Protein AF-A0A6I9NM86-F1 (afdb_monomer_lite)

Secondary struct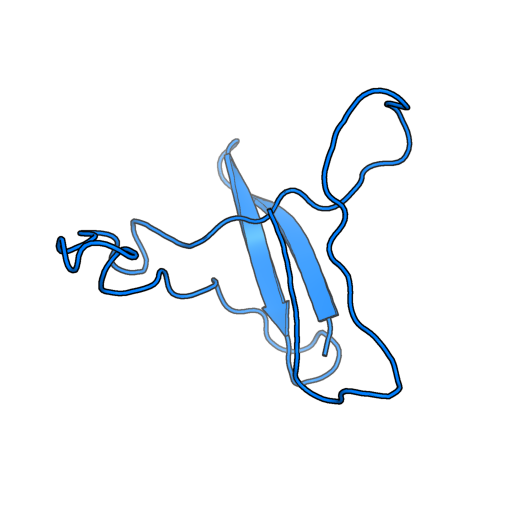ure (DSSP, 8-state):
-EEEEEEETTEEEEEEESSTTSS-EEBPPPSB-TT--B----TTT--B------S--TT-----B--TTSTT--B--

Sequence (77 aa):
MLIANKRQDNQVKTFMTYNKGRDWRLLQAPATDLDGNDIHCILPFCSLNLQLQTSENPYLSGTISTKSSAPGIIVAT

InterPro domains:
  IPR031778 Sortilin, N-terminal [PF15902] (5-76)
  IPR050310 VPS10-related sortilin family receptors [PTHR12106] (1-77)

Organism: NCBI:txid8208

Structure (mmCIF, N/CA/C/O backbone):
data_AF-A0A6I9NM86-F1
#
_entry.id   AF-A0A6I9NM86-F1
#
loop_
_atom_site.group_PDB
_atom_site.id
_atom_site.type_symbol
_atom_site.label_atom_id
_atom_site.label_alt_id
_atom_site.label_comp_id
_atom_site.label_asym_id
_atom_site.label_entity_id
_atom_site.label_seq_id
_atom_site.pdbx_PDB_ins_code
_atom_site.Cartn_x
_atom_site.Cartn_y
_atom_site.Cartn_z
_atom_site.occupancy
_atom_site.B_iso_or_equiv
_atom_site.auth_seq_id
_atom_site.auth_comp_id
_atom_site.auth_asym_id
_atom_site.auth_atom_id
_atom_site.pdbx_PDB_model_num
ATOM 1 N N . MET A 1 1 ? 11.157 -8.148 1.949 1.00 81.94 1 MET A N 1
ATOM 2 C CA . MET A 1 1 ? 9.917 -7.457 1.552 1.00 81.94 1 MET A CA 1
ATOM 3 C C . MET A 1 1 ? 10.304 -6.090 1.034 1.00 81.94 1 MET A C 1
ATOM 5 O O . MET A 1 1 ? 11.100 -5.443 1.700 1.00 81.94 1 MET A O 1
ATOM 9 N N . LEU A 1 2 ? 9.820 -5.693 -0.141 1.00 85.81 2 LEU A N 1
ATOM 10 C CA . LEU A 1 2 ? 10.072 -4.362 -0.706 1.00 85.81 2 LEU A CA 1
ATOM 11 C C . LEU A 1 2 ? 8.746 -3.756 -1.171 1.00 85.81 2 LEU A C 1
ATOM 13 O O . LEU A 1 2 ? 7.860 -4.492 -1.613 1.00 85.81 2 LEU A O 1
ATOM 17 N N . ILE A 1 3 ? 8.638 -2.433 -1.075 1.00 88.38 3 ILE A N 1
ATOM 18 C CA . ILE A 1 3 ? 7.508 -1.636 -1.562 1.00 88.38 3 ILE A CA 1
ATOM 19 C C . ILE A 1 3 ? 8.078 -0.573 -2.499 1.00 88.38 3 ILE A C 1
ATOM 21 O O . ILE A 1 3 ? 9.114 0.018 -2.197 1.00 88.38 3 ILE A O 1
ATOM 25 N N . ALA A 1 4 ? 7.436 -0.362 -3.645 1.00 88.31 4 ALA A N 1
ATOM 26 C CA . ALA A 1 4 ? 7.867 0.627 -4.624 1.00 88.31 4 ALA A CA 1
ATOM 27 C C . ALA A 1 4 ? 6.678 1.225 -5.378 1.00 88.31 4 ALA A C 1
ATOM 29 O O . ALA A 1 4 ? 5.732 0.518 -5.727 1.00 88.31 4 ALA A O 1
ATOM 30 N N . ASN A 1 5 ? 6.780 2.513 -5.698 1.00 88.38 5 ASN A N 1
ATOM 31 C CA . ASN A 1 5 ? 5.860 3.203 -6.589 1.00 88.38 5 ASN A CA 1
ATOM 32 C C . ASN A 1 5 ? 6.395 3.093 -8.018 1.00 88.38 5 ASN A C 1
ATOM 34 O O . ASN A 1 5 ? 7.549 3.428 -8.282 1.00 88.38 5 ASN A O 1
ATOM 38 N N . LYS A 1 6 ? 5.568 2.597 -8.939 1.00 87.12 6 LYS A N 1
ATOM 39 C CA . LYS A 1 6 ? 5.894 2.462 -10.364 1.00 87.12 6 LYS A CA 1
ATOM 40 C C . LYS A 1 6 ? 4.884 3.252 -11.185 1.00 87.12 6 LYS A C 1
ATOM 42 O O . LYS A 1 6 ? 3.700 3.259 -10.864 1.00 87.12 6 LYS A O 1
ATOM 47 N N . ARG A 1 7 ? 5.339 3.899 -12.257 1.00 86.94 7 ARG A N 1
ATOM 48 C CA . ARG A 1 7 ? 4.457 4.584 -13.209 1.00 86.94 7 ARG A CA 1
ATOM 49 C C . ARG A 1 7 ? 4.088 3.617 -14.336 1.00 86.94 7 ARG A C 1
ATOM 51 O O . ARG A 1 7 ? 4.976 3.157 -15.047 1.00 86.94 7 ARG A O 1
ATOM 58 N N . GLN A 1 8 ? 2.803 3.315 -14.487 1.00 85.69 8 GLN A N 1
ATOM 59 C CA . GLN A 1 8 ? 2.242 2.468 -15.542 1.00 85.69 8 GLN A CA 1
ATOM 60 C C . GLN A 1 8 ? 1.037 3.189 -16.154 1.00 85.69 8 GLN A C 1
ATOM 62 O O . GLN A 1 8 ? 0.219 3.726 -15.416 1.00 85.69 8 GLN A O 1
ATOM 67 N N . ASP A 1 9 ? 0.944 3.246 -17.484 1.00 86.19 9 ASP A N 1
ATOM 68 C CA . ASP A 1 9 ? -0.160 3.913 -18.201 1.00 86.19 9 ASP A CA 1
ATOM 69 C C . ASP A 1 9 ? -0.403 5.357 -17.732 1.00 86.19 9 ASP A C 1
ATOM 71 O O . ASP A 1 9 ? -1.530 5.803 -17.538 1.00 86.19 9 ASP A O 1
ATOM 75 N N . ASN A 1 10 ? 0.691 6.091 -17.505 1.00 87.00 10 ASN A N 1
ATOM 76 C CA . ASN A 1 10 ? 0.686 7.458 -16.978 1.00 87.00 10 ASN A CA 1
ATOM 77 C C . ASN A 1 10 ? 0.145 7.612 -15.537 1.00 87.00 10 ASN A C 1
ATOM 79 O O . ASN A 1 10 ? 0.023 8.732 -15.049 1.00 87.00 10 ASN A O 1
ATOM 83 N N . GLN A 1 11 ? -0.110 6.510 -14.831 1.00 87.69 11 GLN A N 1
ATOM 84 C CA . GLN A 1 11 ? -0.582 6.485 -13.447 1.00 87.69 11 GLN A CA 1
ATOM 85 C C . GLN A 1 11 ? 0.501 5.934 -12.519 1.00 87.69 11 GLN A C 1
ATOM 87 O O . GLN A 1 11 ? 1.194 4.972 -12.850 1.00 87.69 11 GLN A O 1
ATOM 92 N N . VAL A 1 12 ? 0.665 6.534 -11.341 1.00 88.94 12 VAL A N 1
ATOM 93 C CA . VAL A 1 12 ? 1.545 5.992 -10.298 1.00 88.94 12 VAL A CA 1
ATOM 94 C C . VAL A 1 12 ? 0.767 4.948 -9.504 1.00 88.94 12 VAL A C 1
ATOM 96 O O . VAL A 1 12 ? -0.307 5.245 -8.988 1.00 88.94 12 VAL A O 1
ATOM 99 N N . LYS A 1 13 ? 1.311 3.732 -9.410 1.00 90.81 13 LYS A N 1
ATOM 100 C CA . LYS A 1 13 ? 0.746 2.623 -8.635 1.00 90.81 13 LYS A CA 1
ATOM 101 C C . LYS A 1 13 ? 1.777 2.063 -7.663 1.00 90.81 13 LYS A C 1
ATOM 103 O O . LYS A 1 13 ? 2.961 1.952 -7.998 1.00 90.81 13 LYS A O 1
ATOM 108 N N . THR A 1 14 ? 1.334 1.684 -6.472 1.00 91.06 14 THR A N 1
ATOM 109 C CA . THR A 1 14 ? 2.183 1.056 -5.457 1.00 91.06 14 THR A CA 1
ATOM 110 C C . THR A 1 14 ? 2.174 -0.459 -5.617 1.00 91.06 14 THR A C 1
ATOM 112 O O . THR A 1 14 ? 1.125 -1.098 -5.700 1.00 91.06 14 THR A O 1
ATOM 115 N N . PHE A 1 15 ? 3.367 -1.046 -5.630 1.00 91.25 15 PHE A N 1
ATOM 116 C CA . PHE A 1 15 ? 3.569 -2.484 -5.717 1.00 91.25 15 PHE A CA 1
ATOM 117 C C . PHE A 1 15 ? 4.398 -2.997 -4.546 1.00 91.25 15 PHE A C 1
ATOM 119 O O . PHE A 1 15 ? 5.289 -2.314 -4.036 1.00 91.25 15 PHE A O 1
ATOM 126 N N . MET A 1 16 ? 4.160 -4.254 -4.189 1.00 91.75 16 MET A N 1
ATOM 127 C CA . MET A 1 16 ? 4.864 -4.960 -3.130 1.00 91.75 16 MET A CA 1
ATOM 128 C C . MET A 1 16 ? 5.409 -6.296 -3.624 1.00 91.75 16 MET A C 1
ATOM 130 O O . MET A 1 16 ? 4.802 -6.978 -4.452 1.00 91.75 16 MET A O 1
ATOM 134 N N . THR A 1 17 ? 6.564 -6.680 -3.089 1.00 90.88 17 THR A N 1
ATOM 135 C CA . THR A 1 17 ? 7.203 -7.970 -3.351 1.00 90.88 17 THR A CA 1
ATOM 136 C C . THR A 1 17 ? 7.651 -8.627 -2.050 1.00 90.88 17 THR A C 1
ATOM 138 O O . THR A 1 17 ? 8.284 -8.013 -1.180 1.00 90.88 17 THR A O 1
ATOM 141 N N . TYR A 1 18 ? 7.356 -9.918 -1.930 1.00 90.56 18 TYR A N 1
ATOM 142 C CA . TYR A 1 18 ? 7.802 -10.757 -0.816 1.00 90.56 18 TYR A CA 1
ATOM 143 C C . TYR A 1 18 ? 9.060 -11.559 -1.166 1.00 90.56 18 TYR A C 1
ATOM 145 O O . TYR A 1 18 ? 9.807 -11.958 -0.277 1.00 90.56 18 TYR A O 1
ATOM 153 N N . ASN A 1 19 ? 9.357 -11.721 -2.455 1.00 91.00 19 ASN A N 1
ATOM 154 C CA . ASN A 1 19 ? 10.435 -12.558 -2.976 1.00 91.00 19 ASN A CA 1
ATOM 155 C C . ASN A 1 19 ? 11.586 -11.735 -3.571 1.00 91.00 19 ASN A C 1
ATOM 157 O O . ASN A 1 19 ? 12.107 -12.040 -4.642 1.00 91.00 19 ASN A O 1
ATOM 161 N N . LYS A 1 20 ? 11.994 -10.688 -2.842 1.00 86.81 20 LYS A N 1
ATOM 162 C CA . LYS A 1 20 ? 13.165 -9.850 -3.160 1.00 86.81 20 LYS A CA 1
ATOM 163 C C . LYS A 1 20 ? 13.142 -9.256 -4.583 1.00 86.81 20 LYS A C 1
ATOM 165 O O . LYS A 1 20 ? 14.196 -9.067 -5.175 1.00 86.81 20 LYS A O 1
ATOM 170 N N . GLY A 1 21 ? 11.962 -8.946 -5.126 1.00 86.38 21 GLY A N 1
ATOM 171 C CA . GLY A 1 21 ? 11.832 -8.263 -6.417 1.00 86.38 21 GLY A CA 1
ATOM 172 C C . GLY A 1 21 ? 11.576 -9.158 -7.623 1.00 86.38 21 GLY A C 1
ATOM 173 O O . GLY A 1 21 ? 11.459 -8.610 -8.717 1.00 86.38 21 GLY A O 1
ATOM 174 N N . ARG A 1 22 ? 11.441 -10.482 -7.444 1.00 90.44 22 ARG A N 1
ATOM 175 C CA . ARG A 1 22 ? 11.061 -11.394 -8.537 1.00 90.44 22 ARG A CA 1
ATOM 176 C C . ARG A 1 22 ? 9.625 -11.138 -9.005 1.00 90.44 22 ARG A C 1
ATOM 178 O O . ARG A 1 22 ? 9.427 -10.843 -10.174 1.00 90.44 22 ARG A O 1
ATOM 185 N N . ASP A 1 23 ? 8.656 -11.184 -8.089 1.00 93.94 23 ASP A N 1
ATOM 186 C CA . ASP A 1 23 ? 7.239 -10.956 -8.391 1.00 93.94 23 ASP A CA 1
ATOM 187 C C . ASP A 1 23 ? 6.721 -9.733 -7.637 1.00 93.94 23 ASP A C 1
ATOM 189 O O . ASP A 1 23 ? 6.965 -9.569 -6.437 1.00 93.94 23 ASP A O 1
ATOM 193 N N . TRP A 1 24 ? 5.973 -8.893 -8.349 1.00 91.88 24 TRP A N 1
ATOM 194 C CA . TRP A 1 24 ? 5.365 -7.676 -7.824 1.00 91.88 24 TRP A CA 1
ATOM 195 C C . TRP A 1 24 ? 3.850 -7.784 -7.906 1.00 91.88 24 TRP A C 1
ATOM 197 O O . TRP A 1 24 ? 3.308 -8.199 -8.929 1.00 91.88 24 TRP A O 1
ATOM 207 N N . ARG A 1 25 ? 3.167 -7.399 -6.831 1.00 93.81 25 ARG A N 1
ATOM 208 C CA . ARG A 1 25 ? 1.704 -7.41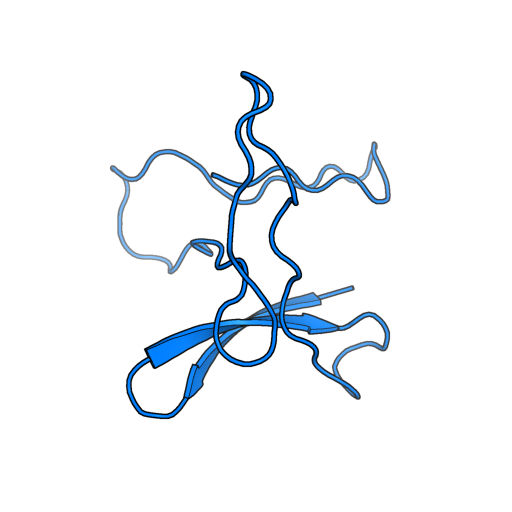2 -6.746 1.00 93.81 25 ARG A CA 1
ATOM 209 C C . ARG A 1 25 ? 1.197 -6.048 -6.302 1.00 93.81 25 ARG A C 1
ATOM 211 O O . ARG A 1 25 ? 1.894 -5.344 -5.573 1.00 93.81 25 ARG A O 1
ATOM 218 N N . LEU A 1 26 ? 0.004 -5.689 -6.766 1.00 94.62 26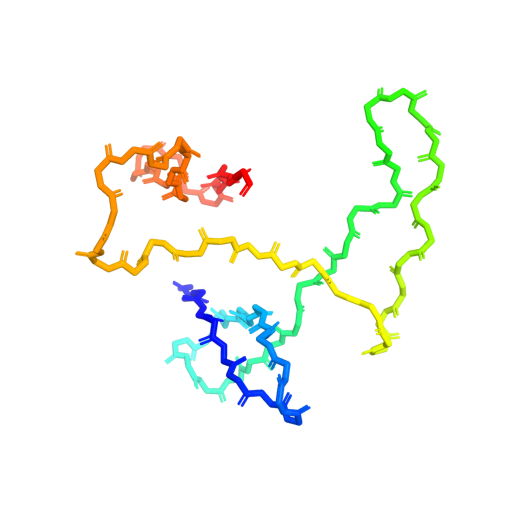 LEU A N 1
ATOM 219 C CA . LEU A 1 26 ? -0.720 -4.516 -6.281 1.00 94.62 26 LEU A CA 1
ATOM 220 C C . LEU A 1 26 ? -1.143 -4.732 -4.826 1.00 94.62 26 LEU A C 1
ATOM 222 O O . LEU A 1 26 ? -1.353 -5.870 -4.397 1.00 94.62 26 LEU A O 1
ATOM 226 N N . LEU A 1 27 ? -1.266 -3.641 -4.077 1.00 93.31 27 LEU A N 1
ATOM 227 C CA . LEU A 1 27 ? -1.779 -3.690 -2.714 1.00 93.31 27 LEU A CA 1
ATOM 228 C C . LEU A 1 27 ? -3.310 -3.757 -2.727 1.00 93.31 27 LEU A C 1
ATOM 230 O O . LEU A 1 27 ? -3.974 -2.974 -3.409 1.00 93.31 27 LEU A O 1
ATOM 234 N N . GLN A 1 28 ? -3.857 -4.687 -1.947 1.00 93.94 28 GLN A N 1
ATOM 235 C CA . GLN A 1 28 ? -5.292 -4.783 -1.699 1.00 93.94 28 GLN A CA 1
ATOM 236 C C . GLN A 1 28 ? -5.727 -3.601 -0.825 1.00 93.94 28 GLN A C 1
ATOM 238 O O . GLN A 1 28 ? -5.067 -3.288 0.168 1.00 93.94 28 GLN A O 1
ATOM 243 N N . ALA A 1 29 ? -6.831 -2.955 -1.188 1.00 94.50 29 ALA A N 1
ATOM 244 C CA . ALA A 1 29 ? -7.459 -1.961 -0.330 1.00 94.50 29 ALA A CA 1
ATOM 245 C C . ALA A 1 29 ? -8.162 -2.625 0.867 1.00 94.50 29 ALA A C 1
ATOM 247 O O . ALA A 1 29 ? -8.606 -3.772 0.759 1.00 94.50 29 ALA A O 1
ATOM 248 N N . PRO A 1 30 ? -8.260 -1.934 2.014 1.00 94.81 30 PRO A N 1
ATOM 249 C CA . PRO A 1 30 ? -9.105 -2.393 3.109 1.00 94.81 30 PRO A CA 1
ATOM 250 C C . PRO A 1 30 ? -10.566 -2.484 2.649 1.00 94.81 30 PRO A C 1
ATOM 252 O O . PRO A 1 30 ? -10.998 -1.715 1.796 1.00 94.81 30 PRO A O 1
ATOM 255 N N . ALA A 1 31 ? -11.312 -3.435 3.212 1.00 94.31 31 ALA A N 1
ATOM 256 C CA . ALA A 1 31 ? -12.722 -3.633 2.875 1.00 94.31 31 ALA A CA 1
ATOM 257 C C . ALA A 1 31 ? -13.630 -2.575 3.515 1.00 94.31 31 ALA A C 1
ATOM 259 O O . ALA A 1 31 ? -14.656 -2.233 2.940 1.00 94.31 31 ALA A O 1
ATOM 260 N N . THR A 1 32 ? -13.242 -2.054 4.679 1.00 95.81 32 THR A N 1
ATOM 261 C CA . THR A 1 32 ? -14.026 -1.094 5.458 1.00 95.81 32 THR A CA 1
ATOM 262 C C . THR A 1 32 ? -13.137 0.008 6.026 1.00 95.81 32 THR A C 1
ATOM 264 O O . THR A 1 32 ? -11.936 -0.203 6.231 1.00 95.81 32 THR A O 1
ATOM 267 N N . ASP A 1 33 ? -13.720 1.172 6.297 1.00 93.31 33 ASP A N 1
ATOM 268 C CA . ASP A 1 33 ? -13.067 2.249 7.046 1.00 93.31 33 ASP A CA 1
ATOM 269 C C . ASP A 1 33 ? -13.175 2.051 8.577 1.00 93.31 33 ASP A C 1
ATOM 271 O O . ASP A 1 33 ? -13.591 0.994 9.060 1.00 93.31 33 ASP A O 1
ATOM 275 N N . LEU A 1 34 ? -12.748 3.058 9.350 1.00 93.88 34 LEU A N 1
ATOM 276 C CA . LEU A 1 34 ? -12.797 3.042 10.820 1.00 93.88 34 LEU A CA 1
ATOM 277 C C . LEU A 1 34 ? -14.226 3.099 11.383 1.00 93.88 34 LEU A C 1
ATOM 279 O O . LEU A 1 34 ? -14.452 2.599 12.484 1.00 93.88 34 LEU A O 1
ATOM 283 N N . ASP A 1 35 ? -15.162 3.685 10.638 1.00 96.19 35 ASP A N 1
ATOM 284 C CA . ASP A 1 35 ? -16.574 3.811 11.010 1.00 96.19 35 ASP A CA 1
ATOM 285 C C . ASP A 1 35 ? -17.399 2.592 10.547 1.00 96.19 35 ASP A C 1
ATOM 287 O O . ASP A 1 35 ? -18.586 2.479 10.856 1.00 96.19 35 ASP A O 1
ATOM 291 N N . GLY A 1 36 ? -16.766 1.650 9.839 1.00 94.81 36 GLY A N 1
ATOM 292 C CA . GLY A 1 36 ? -17.385 0.433 9.324 1.00 94.81 36 GLY A CA 1
ATOM 293 C C . GLY A 1 36 ? -18.069 0.600 7.967 1.00 94.81 36 GLY A C 1
ATOM 294 O O . GLY A 1 36 ? -18.812 -0.295 7.569 1.00 94.81 36 GLY A O 1
ATOM 295 N N . ASN A 1 37 ? -17.834 1.700 7.244 1.00 96.12 37 ASN A N 1
ATOM 296 C CA . ASN A 1 37 ? -18.365 1.871 5.893 1.00 96.12 37 ASN A CA 1
ATOM 297 C C . ASN A 1 37 ? -17.563 1.044 4.886 1.00 96.12 37 ASN A C 1
ATOM 299 O O . ASN A 1 37 ? -16.330 1.024 4.929 1.00 96.12 37 ASN A O 1
ATOM 303 N N . ASP A 1 38 ? -18.262 0.419 3.939 1.00 95.94 38 ASP A N 1
ATOM 304 C CA . ASP A 1 38 ? -17.641 -0.379 2.884 1.00 95.94 38 ASP A CA 1
ATOM 305 C C . ASP A 1 38 ? -16.845 0.491 1.897 1.00 95.94 38 ASP A C 1
ATOM 307 O O . ASP A 1 38 ? -17.349 1.461 1.322 1.00 95.94 38 ASP A O 1
ATOM 311 N N . ILE A 1 39 ? -15.602 0.088 1.628 1.00 95.38 39 ILE A N 1
ATOM 312 C CA . ILE A 1 39 ? -14.729 0.689 0.619 1.00 95.38 39 ILE A CA 1
ATOM 313 C C . ILE A 1 39 ? -14.778 -0.175 -0.644 1.00 95.38 39 ILE A C 1
ATOM 315 O O . ILE A 1 39 ? -14.209 -1.266 -0.714 1.00 95.38 39 ILE A O 1
ATOM 319 N N . HIS A 1 40 ? -15.424 0.332 -1.696 1.00 94.75 40 HIS A N 1
ATOM 320 C CA . HIS A 1 40 ? -15.531 -0.377 -2.973 1.00 94.75 40 HIS A CA 1
ATOM 321 C C . HIS A 1 40 ? -14.281 -0.186 -3.853 1.00 94.75 40 HIS A C 1
ATOM 323 O O . HIS A 1 40 ? -14.289 0.563 -4.830 1.00 94.75 40 HIS A O 1
ATOM 329 N N . CYS A 1 41 ? -13.188 -0.872 -3.509 1.00 94.94 41 CYS A N 1
ATOM 330 C CA . CYS A 1 41 ? -11.938 -0.863 -4.274 1.00 94.94 41 CYS A CA 1
ATOM 331 C C . CYS A 1 41 ? -11.472 -2.296 -4.574 1.00 94.94 41 CYS A C 1
ATOM 333 O O . CYS A 1 41 ? -10.962 -2.993 -3.699 1.00 94.94 41 CYS A O 1
ATOM 335 N N . ILE A 1 42 ? -11.660 -2.743 -5.821 1.00 93.44 42 ILE A N 1
ATOM 336 C CA . ILE A 1 42 ? -11.428 -4.134 -6.238 1.00 93.44 42 ILE A CA 1
ATOM 337 C C . ILE A 1 42 ? -10.340 -4.203 -7.318 1.00 93.44 42 ILE A C 1
ATOM 339 O O . ILE A 1 42 ? -10.381 -3.488 -8.326 1.00 93.44 42 ILE A O 1
ATOM 343 N N . LEU A 1 43 ? -9.375 -5.105 -7.127 1.00 92.50 43 LEU A N 1
ATOM 344 C CA . LEU A 1 43 ? -8.337 -5.401 -8.115 1.00 92.50 43 LEU A CA 1
ATOM 345 C C . LEU A 1 43 ? -8.932 -6.039 -9.389 1.00 92.50 43 LEU A C 1
ATOM 347 O O . LEU A 1 43 ? -9.866 -6.832 -9.293 1.00 92.50 43 LEU A O 1
ATOM 351 N N . PRO A 1 44 ? -8.374 -5.771 -10.586 1.00 90.88 44 PRO A N 1
ATOM 352 C CA . PRO A 1 44 ? -7.184 -4.954 -10.856 1.00 90.88 44 PRO A CA 1
ATOM 353 C C . PRO A 1 44 ? -7.489 -3.465 -11.105 1.00 90.88 44 PRO A C 1
ATOM 355 O O . PRO A 1 44 ? -6.572 -2.699 -11.404 1.00 90.88 44 PRO A O 1
ATOM 358 N N . PHE A 1 45 ? -8.758 -3.059 -11.028 1.00 90.44 45 PHE A N 1
ATOM 359 C CA . PHE A 1 45 ? -9.201 -1.715 -11.409 1.00 90.44 45 PHE A CA 1
ATOM 360 C C . PHE A 1 45 ? -8.862 -0.661 -10.353 1.00 90.44 45 PHE A C 1
ATOM 362 O O . PHE A 1 45 ? -8.538 0.471 -10.703 1.00 90.44 45 PHE A O 1
ATOM 369 N N . CYS A 1 46 ? -8.888 -1.045 -9.076 1.00 93.19 46 CYS A N 1
ATOM 370 C CA . CYS A 1 46 ? -8.526 -0.199 -7.947 1.00 93.19 46 CYS A CA 1
ATOM 371 C C . CYS A 1 46 ? -7.552 -0.934 -7.016 1.00 93.19 46 CYS A C 1
ATOM 373 O O . CYS A 1 46 ? -7.679 -2.138 -6.796 1.00 93.19 46 CYS A O 1
ATOM 375 N N . SER A 1 47 ? -6.564 -0.211 -6.488 1.00 94.81 47 SER A N 1
ATOM 376 C CA . SER A 1 47 ? -5.561 -0.728 -5.555 1.00 94.81 47 SER A CA 1
ATOM 377 C C . SER A 1 47 ? -5.183 0.335 -4.531 1.00 94.81 47 SER A C 1
ATOM 379 O O . SER A 1 47 ? -5.236 1.531 -4.828 1.00 94.81 47 SER A O 1
ATOM 381 N N . LEU A 1 48 ? -4.728 -0.097 -3.357 1.00 93.81 48 LEU A N 1
ATOM 382 C CA . LEU A 1 48 ? -4.179 0.807 -2.352 1.00 93.81 48 LEU A CA 1
ATOM 383 C C . LEU A 1 48 ? -2.847 1.388 -2.844 1.00 93.81 48 LEU A C 1
ATOM 385 O O . LEU A 1 48 ? -1.951 0.648 -3.252 1.00 93.81 48 LEU A O 1
ATOM 389 N N . ASN A 1 49 ? -2.710 2.710 -2.796 1.00 91.19 49 ASN A N 1
ATOM 390 C CA . ASN A 1 49 ? -1.473 3.399 -3.142 1.00 91.19 49 ASN A CA 1
ATOM 391 C C . ASN A 1 49 ? -0.953 4.152 -1.925 1.00 91.19 49 ASN A C 1
ATOM 393 O O . ASN A 1 49 ? -1.724 4.781 -1.209 1.00 91.19 49 ASN A O 1
ATOM 397 N N . LEU A 1 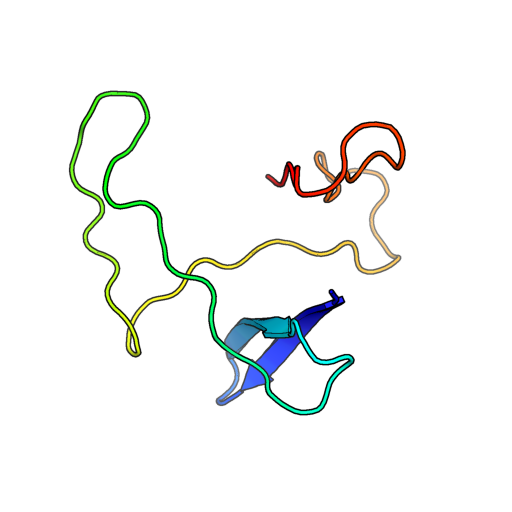50 ? 0.354 4.071 -1.706 1.00 88.19 50 LEU A N 1
ATOM 398 C CA . LEU A 1 50 ? 1.037 4.711 -0.592 1.00 88.19 50 LEU A CA 1
ATOM 399 C C . LEU A 1 50 ? 1.992 5.767 -1.140 1.00 88.19 50 LEU A C 1
ATOM 401 O O . LEU A 1 50 ? 2.750 5.512 -2.087 1.00 88.19 50 LEU A O 1
ATOM 405 N N . GLN A 1 51 ? 2.000 6.943 -0.523 1.00 80.81 51 GLN A N 1
ATOM 406 C CA . GLN A 1 51 ? 2.972 7.975 -0.850 1.00 80.81 51 GLN A CA 1
ATOM 407 C C . GLN A 1 51 ? 4.328 7.583 -0.244 1.00 80.81 51 GLN A C 1
ATOM 409 O O . GLN A 1 51 ? 4.592 7.764 0.942 1.00 80.81 51 GLN A O 1
ATOM 414 N N . LEU A 1 52 ? 5.210 7.009 -1.063 1.00 74.94 52 LEU A N 1
ATOM 415 C CA . LEU A 1 52 ? 6.600 6.782 -0.675 1.00 74.94 52 LEU A CA 1
ATOM 416 C C . LEU A 1 52 ? 7.344 8.114 -0.763 1.00 74.94 52 LEU A C 1
ATOM 418 O O . LEU A 1 52 ? 7.209 8.813 -1.767 1.00 74.94 52 LEU A O 1
ATOM 422 N N . GLN A 1 53 ? 8.131 8.467 0.258 1.00 66.94 53 GLN A N 1
ATOM 423 C CA . GLN A 1 53 ? 8.963 9.669 0.203 1.00 66.94 53 GLN A CA 1
ATOM 424 C C . GLN A 1 53 ? 9.890 9.617 -1.019 1.00 66.94 53 GLN A C 1
ATOM 426 O O . GLN A 1 53 ? 10.811 8.804 -1.092 1.00 66.94 53 GLN A O 1
ATOM 431 N N . THR A 1 54 ? 9.661 10.528 -1.959 1.00 55.75 54 THR A N 1
ATOM 432 C CA . THR A 1 54 ? 10.687 11.049 -2.861 1.00 55.75 54 THR A CA 1
ATOM 433 C C . THR A 1 54 ? 11.366 12.238 -2.186 1.00 55.75 54 THR A C 1
ATOM 435 O O . THR A 1 54 ? 10.732 12.997 -1.456 1.00 55.75 54 THR A O 1
ATOM 438 N N . SER A 1 55 ? 12.668 12.380 -2.404 1.00 48.00 55 SER A N 1
ATOM 439 C CA . SER A 1 55 ? 13.623 13.179 -1.626 1.00 48.00 55 SER A CA 1
ATOM 440 C C . SER A 1 55 ? 13.466 14.716 -1.637 1.00 48.00 55 SER A C 1
ATOM 442 O O . SER A 1 55 ? 14.457 15.391 -1.393 1.00 48.00 55 SER A O 1
ATOM 444 N N . GLU A 1 56 ? 12.295 15.314 -1.895 1.00 49.09 56 GLU A N 1
ATOM 445 C CA . GLU A 1 56 ? 12.228 16.759 -2.222 1.00 49.09 56 GLU A CA 1
ATOM 446 C C . GLU A 1 56 ? 11.089 17.599 -1.603 1.00 49.09 56 GLU A C 1
ATOM 448 O O . GLU A 1 56 ? 10.733 18.633 -2.163 1.00 49.09 56 GLU A O 1
ATOM 453 N N . ASN A 1 57 ? 10.516 17.265 -0.436 1.00 46.00 57 ASN A N 1
ATOM 454 C CA . ASN A 1 57 ? 9.680 18.271 0.248 1.00 46.00 57 ASN A CA 1
ATOM 455 C C . ASN A 1 57 ? 9.677 18.170 1.789 1.00 46.00 57 ASN A C 1
ATOM 457 O O . ASN A 1 57 ? 9.108 17.219 2.329 1.00 46.00 57 ASN A O 1
ATOM 461 N N . PRO A 1 58 ? 10.257 19.149 2.517 1.00 50.94 58 PRO A N 1
ATOM 462 C CA . PRO A 1 58 ? 10.313 19.154 3.982 1.00 50.94 58 PRO A CA 1
ATOM 463 C C . PRO A 1 58 ? 8.978 19.484 4.681 1.00 50.94 58 PRO A C 1
ATOM 465 O O . PRO A 1 58 ? 8.938 19.500 5.908 1.00 50.94 58 PRO A O 1
ATOM 468 N N . TYR A 1 59 ? 7.887 19.724 3.940 1.00 52.56 59 TYR A N 1
ATOM 469 C CA . TYR A 1 59 ? 6.574 20.092 4.498 1.00 52.56 59 TYR A CA 1
ATOM 470 C C . TYR A 1 59 ? 5.500 18.989 4.410 1.00 52.56 59 TYR A C 1
ATOM 472 O O . TYR A 1 59 ? 4.357 19.217 4.803 1.00 52.56 59 TYR A O 1
ATOM 480 N N . LEU A 1 60 ? 5.830 17.793 3.906 1.00 51.34 60 LEU A N 1
ATOM 481 C CA . LEU A 1 60 ? 4.879 16.678 3.796 1.00 51.34 60 LEU A CA 1
ATOM 482 C C . LEU A 1 60 ? 4.877 15.815 5.071 1.00 51.34 60 LEU A C 1
ATOM 484 O O . LEU A 1 60 ? 5.888 15.216 5.432 1.00 51.34 60 LEU A O 1
ATOM 488 N N . SER A 1 61 ? 3.723 15.751 5.744 1.00 45.69 61 SER A N 1
ATOM 489 C CA . SER A 1 61 ? 3.486 14.884 6.906 1.00 45.69 61 SER A CA 1
ATOM 490 C C . SER A 1 61 ? 3.263 13.434 6.472 1.00 45.69 61 SER A C 1
ATOM 492 O O . SER A 1 61 ? 2.366 13.170 5.680 1.00 45.69 61 SER A O 1
ATOM 494 N N . GLY A 1 62 ? 4.041 12.512 7.049 1.00 53.50 62 GLY A N 1
ATOM 495 C CA . GLY A 1 62 ? 3.795 11.067 7.006 1.00 53.50 62 GLY A CA 1
ATOM 496 C C . GLY A 1 62 ? 4.748 10.284 6.100 1.00 53.50 62 GLY A C 1
ATOM 497 O O . GLY A 1 62 ? 4.607 10.253 4.883 1.00 53.50 62 GLY A O 1
ATOM 498 N N . THR A 1 63 ? 5.732 9.618 6.707 1.00 58.84 63 THR A N 1
ATOM 499 C CA . THR A 1 63 ? 6.614 8.649 6.035 1.00 58.84 63 THR A CA 1
ATOM 500 C C . THR A 1 63 ? 6.116 7.237 6.326 1.00 58.84 63 THR A C 1
ATOM 502 O O . THR A 1 63 ? 5.694 6.962 7.454 1.00 58.84 63 THR A O 1
ATOM 505 N N . ILE A 1 64 ? 6.250 6.307 5.368 1.00 64.44 64 ILE A N 1
ATOM 506 C CA . ILE A 1 64 ? 6.118 4.877 5.677 1.00 64.44 64 ILE A CA 1
ATOM 507 C C . ILE A 1 64 ? 7.118 4.524 6.773 1.00 64.44 64 ILE A C 1
ATOM 509 O O . ILE A 1 64 ? 8.333 4.561 6.573 1.00 64.44 64 ILE A O 1
ATOM 513 N N . SER A 1 65 ? 6.589 4.167 7.933 1.00 63.81 65 SER A N 1
ATOM 514 C CA . SER A 1 65 ? 7.379 3.850 9.107 1.00 63.81 65 SER A CA 1
ATOM 515 C C . SER A 1 65 ? 7.318 2.353 9.353 1.00 63.81 65 SER A C 1
ATOM 517 O O . SER A 1 65 ? 6.264 1.780 9.622 1.00 63.81 65 SER A O 1
ATOM 519 N N . THR A 1 66 ? 8.482 1.717 9.276 1.00 62.19 66 THR A N 1
ATOM 520 C CA . THR A 1 66 ? 8.682 0.331 9.697 1.00 62.19 66 THR 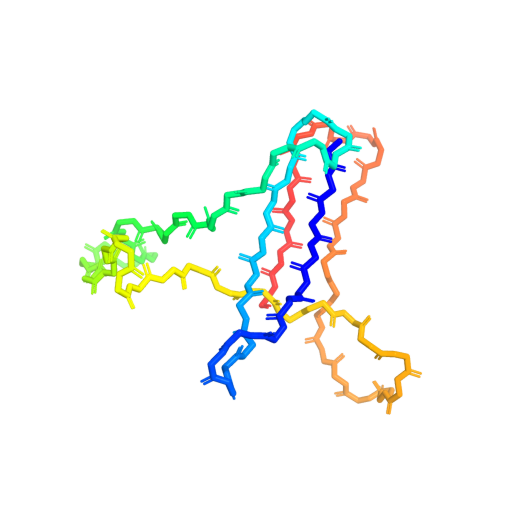A CA 1
ATOM 521 C C . THR A 1 66 ? 9.749 0.318 10.780 1.00 62.19 66 THR A C 1
ATOM 523 O O . THR A 1 66 ? 10.830 0.879 10.586 1.00 62.19 66 THR A O 1
ATOM 526 N N . LYS A 1 67 ? 9.473 -0.312 11.921 1.00 69.19 67 LYS A N 1
ATOM 527 C CA . LYS A 1 67 ? 10.447 -0.464 13.011 1.00 69.19 67 LYS A CA 1
ATOM 528 C C . LYS A 1 67 ? 10.994 -1.889 12.998 1.00 69.19 67 LYS A C 1
ATOM 530 O O . LYS A 1 67 ? 10.225 -2.839 12.910 1.00 69.19 67 LYS A O 1
ATOM 535 N N . SER A 1 68 ? 12.309 -2.049 13.150 1.00 71.88 68 SER A N 1
ATOM 536 C CA . SER A 1 68 ? 12.942 -3.375 13.270 1.00 71.88 68 SER A CA 1
ATOM 537 C C . SER A 1 68 ? 12.457 -4.157 14.496 1.00 71.88 68 SER A C 1
ATOM 539 O O . SER A 1 68 ? 12.475 -5.382 14.483 1.00 71.88 68 SER A O 1
ATOM 541 N N . SER A 1 69 ? 11.976 -3.455 15.527 1.00 80.12 69 SER A N 1
ATOM 542 C CA . SER A 1 69 ? 11.372 -4.039 16.726 1.00 80.12 69 SER A CA 1
ATOM 543 C C . SER A 1 69 ? 9.979 -4.640 16.499 1.00 80.12 69 SER A C 1
ATOM 545 O O . SER A 1 69 ? 9.489 -5.346 17.373 1.00 80.12 69 SER A O 1
ATOM 547 N N . ALA A 1 70 ? 9.338 -4.370 15.356 1.00 85.25 70 ALA A N 1
ATOM 548 C CA . ALA A 1 70 ? 7.995 -4.841 15.025 1.00 85.25 70 ALA A CA 1
ATOM 549 C C . ALA A 1 70 ? 7.968 -5.453 13.609 1.00 85.25 70 ALA A C 1
ATOM 551 O O . ALA A 1 70 ? 7.489 -4.821 12.659 1.00 85.25 70 ALA A O 1
ATOM 552 N N . PRO A 1 71 ? 8.511 -6.672 13.431 1.00 83.19 71 PRO A N 1
ATOM 553 C CA . PRO A 1 71 ? 8.537 -7.329 12.131 1.00 83.19 71 PRO A CA 1
ATOM 554 C C . PRO A 1 71 ? 7.112 -7.566 11.613 1.00 83.19 71 PRO A C 1
ATOM 556 O O . PRO A 1 71 ? 6.273 -8.136 12.301 1.00 83.19 71 PRO A O 1
ATOM 559 N N . GLY A 1 72 ? 6.849 -7.132 10.378 1.00 84.88 72 GLY A N 1
ATOM 560 C CA . GLY A 1 72 ? 5.549 -7.285 9.717 1.00 84.88 72 GLY A CA 1
ATOM 561 C C . GLY A 1 72 ? 4.586 -6.108 9.892 1.00 84.88 72 GLY A C 1
ATOM 562 O O . GLY A 1 72 ? 3.575 -6.073 9.198 1.00 84.88 72 GLY A O 1
ATOM 563 N N . ILE A 1 73 ? 4.904 -5.124 10.741 1.00 86.44 73 ILE A N 1
ATOM 564 C CA . ILE A 1 73 ? 4.075 -3.923 10.905 1.00 86.44 73 ILE A CA 1
ATOM 565 C C . ILE A 1 73 ? 4.564 -2.815 9.970 1.00 86.44 73 ILE A C 1
ATOM 567 O O . ILE A 1 73 ? 5.742 -2.450 9.966 1.00 86.44 73 ILE A O 1
ATOM 571 N N . ILE A 1 74 ? 3.632 -2.271 9.190 1.00 85.69 74 ILE A N 1
ATOM 572 C CA . ILE A 1 74 ? 3.850 -1.140 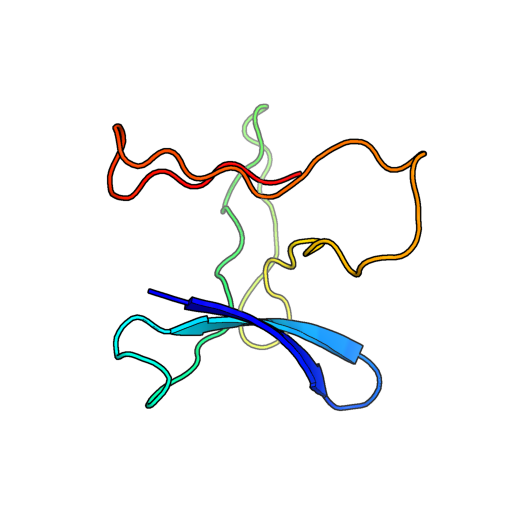8.289 1.00 85.69 74 ILE A CA 1
ATOM 573 C C . ILE A 1 74 ? 2.761 -0.117 8.584 1.00 85.69 74 ILE A C 1
ATOM 575 O O . ILE A 1 74 ? 1.580 -0.445 8.510 1.00 85.69 74 ILE A O 1
ATOM 579 N N . VAL A 1 75 ? 3.163 1.108 8.912 1.00 85.06 75 VAL A N 1
ATOM 580 C CA . VAL A 1 75 ? 2.244 2.236 9.079 1.00 85.06 75 VAL A CA 1
ATOM 581 C C . VAL A 1 75 ? 2.575 3.263 8.010 1.00 85.06 75 VAL A C 1
ATOM 583 O O . VAL A 1 75 ? 3.737 3.643 7.845 1.00 85.06 75 VAL A O 1
ATOM 586 N N . ALA A 1 76 ? 1.561 3.668 7.260 1.00 82.50 76 ALA A N 1
ATOM 587 C CA . ALA A 1 76 ? 1.661 4.615 6.164 1.00 82.50 76 ALA A CA 1
ATOM 588 C C . ALA A 1 76 ? 0.435 5.533 6.189 1.00 82.50 76 ALA A C 1
ATOM 590 O O . ALA A 1 76 ? -0.614 5.141 6.701 1.00 82.50 76 ALA A O 1
ATOM 591 N N . THR A 1 77 ? 0.608 6.739 5.661 1.00 69.38 77 THR A N 1
ATOM 592 C CA . THR A 1 77 ? -0.424 7.770 5.500 1.00 69.38 77 THR A CA 1
ATOM 593 C C . THR A 1 77 ? -0.802 7.919 4.041 1.00 69.38 77 THR A C 1
ATOM 595 O O . THR A 1 77 ? 0.130 7.840 3.202 1.00 69.38 77 THR A O 1
#

Radius of gyration: 13.93 Å; chains: 1; bounding box: 32×33×35 Å

Foldseek 3Di:
DDWDWDQDPNDTFIWDDPPPPPDIDFAADDQADPVRHGDPADPPVGGDGFDADDPDDPPDPWHFDDDPVDPPDTDGD

pLDDT: mean 82.81, std 14.58, range [45.69, 96.19]